Protein AF-A0A949QC97-F1 (afdb_monomer_lite)

Sequence (70 aa):
ETTAVHFAGQASPNLFVAGEMMAGNVLGKGYTAGVGMTIGTAFGRIAGEQAAYAALGSAGRMPSLARDTM

Structure (mmCIF, N/CA/C/O backbone):
data_AF-A0A949QC97-F1
#
_entry.id   AF-A0A949QC97-F1
#
loop_
_atom_site.group_PDB
_atom_site.id
_atom_site.type_symbol
_atom_site.label_atom_id
_atom_site.label_alt_id
_atom_site.label_comp_id
_atom_site.label_asym_id
_atom_site.label_entity_id
_atom_site.label_seq_id
_atom_site.pdbx_PDB_ins_code
_atom_site.Cartn_x
_atom_site.Cartn_y
_atom_site.Cartn_z
_atom_site.occupancy
_atom_site.B_iso_or_equiv
_atom_site.auth_seq_id
_atom_site.auth_comp_id
_atom_site.auth_asym_id
_atom_site.auth_atom_id
_atom_site.pdbx_PDB_model_num
ATOM 1 N N . GLU A 1 1 ? -8.841 6.840 -4.498 1.00 61.84 1 GLU A N 1
ATOM 2 C CA . GLU A 1 1 ? -8.827 5.441 -4.015 1.00 61.84 1 GLU A CA 1
ATOM 3 C C . GLU A 1 1 ? -8.072 5.338 -2.696 1.00 61.84 1 GLU A C 1
ATOM 5 O O . GLU A 1 1 ? -7.204 6.165 -2.440 1.00 61.84 1 GLU A O 1
ATOM 10 N N . THR A 1 2 ? -8.464 4.399 -1.835 1.00 79.75 2 THR A N 1
ATOM 11 C CA . THR A 1 2 ? -7.841 4.127 -0.525 1.00 79.75 2 THR A CA 1
ATOM 12 C C . THR A 1 2 ? -6.588 3.256 -0.681 1.00 79.75 2 THR A C 1
ATOM 14 O O . THR A 1 2 ? -6.408 2.618 -1.712 1.00 79.75 2 THR A O 1
ATOM 17 N N . THR A 1 3 ? -5.727 3.211 0.336 1.00 91.25 3 THR A N 1
ATOM 18 C CA . THR A 1 3 ? -4.573 2.295 0.425 1.00 91.25 3 THR A CA 1
ATOM 19 C C . THR A 1 3 ? -4.896 1.002 1.175 1.00 91.25 3 THR A C 1
ATOM 21 O O . THR A 1 3 ? -3.988 0.230 1.481 1.00 91.25 3 THR A O 1
ATOM 24 N N . ALA A 1 4 ? -6.167 0.769 1.516 1.00 93.00 4 ALA A N 1
ATOM 25 C CA . ALA A 1 4 ? -6.597 -0.450 2.187 1.00 93.00 4 ALA A CA 1
ATOM 26 C C . ALA A 1 4 ? -6.328 -1.681 1.309 1.00 93.00 4 ALA A C 1
ATOM 28 O O . ALA A 1 4 ? -6.663 -1.707 0.127 1.00 9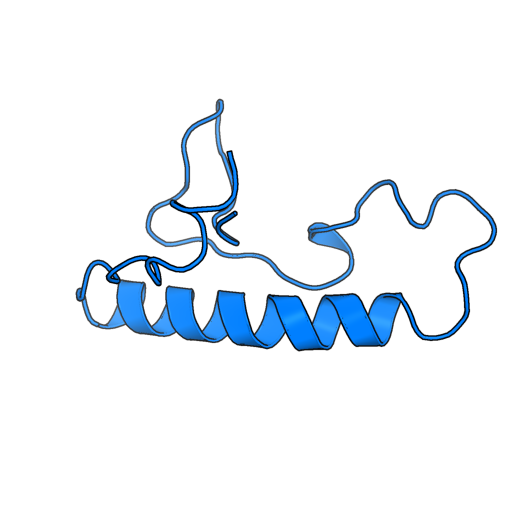3.00 4 ALA A O 1
ATOM 29 N N . VAL A 1 5 ? -5.752 -2.726 1.897 1.00 92.44 5 VAL A N 1
ATOM 30 C CA . VAL A 1 5 ? -5.584 -4.018 1.226 1.00 92.44 5 VAL A CA 1
ATOM 31 C C . VAL A 1 5 ? -6.942 -4.694 1.113 1.00 92.44 5 VAL A C 1
ATOM 33 O O . VAL A 1 5 ? -7.692 -4.740 2.086 1.00 92.44 5 VAL A O 1
ATOM 36 N N . HIS A 1 6 ? -7.265 -5.224 -0.065 1.00 91.94 6 HIS A N 1
ATOM 37 C CA . HIS A 1 6 ? -8.544 -5.885 -0.301 1.00 91.94 6 HIS A CA 1
ATOM 38 C C . HIS A 1 6 ? -8.421 -7.406 -0.174 1.00 91.94 6 HIS A C 1
ATOM 40 O O . HIS A 1 6 ? -7.578 -8.029 -0.818 1.00 91.94 6 HIS A O 1
ATOM 46 N N . PHE A 1 7 ? -9.323 -8.015 0.591 1.00 91.88 7 PHE A N 1
ATOM 47 C CA . PHE A 1 7 ? -9.511 -9.462 0.667 1.00 91.88 7 PHE A CA 1
ATOM 48 C C . PHE A 1 7 ? -10.890 -9.808 0.114 1.00 91.88 7 PHE A C 1
ATOM 50 O O . PHE A 1 7 ? -11.886 -9.238 0.548 1.00 91.88 7 PHE A O 1
ATOM 57 N N . ALA A 1 8 ? -10.959 -10.710 -0.871 1.00 92.75 8 ALA A N 1
ATOM 58 C CA . ALA A 1 8 ? -12.214 -11.057 -1.554 1.00 92.75 8 ALA A CA 1
ATOM 59 C C . ALA A 1 8 ? -13.004 -9.823 -2.061 1.00 92.75 8 ALA A C 1
ATOM 61 O O . ALA A 1 8 ? -14.231 -9.781 -2.004 1.00 92.75 8 ALA A O 1
ATOM 62 N N . GLY A 1 9 ? -12.290 -8.788 -2.520 1.00 90.25 9 GLY A N 1
ATOM 63 C CA . GLY A 1 9 ? -12.882 -7.525 -2.979 1.00 90.25 9 GLY A CA 1
ATOM 64 C C . GLY A 1 9 ? -13.346 -6.575 -1.866 1.00 90.25 9 GLY A C 1
ATOM 65 O O . GLY A 1 9 ? -13.811 -5.484 -2.179 1.00 90.25 9 GLY A O 1
ATOM 66 N N . GLN A 1 10 ? -13.202 -6.946 -0.591 1.00 90.69 10 GLN A N 1
ATOM 67 C CA . GLN A 1 10 ? -13.539 -6.106 0.560 1.00 90.69 10 GLN A CA 1
ATOM 68 C C . GLN A 1 10 ? -12.298 -5.435 1.138 1.00 90.69 10 GLN A C 1
ATOM 70 O O . GLN A 1 10 ? -11.285 -6.093 1.374 1.00 90.69 10 GLN A O 1
ATOM 75 N N . ALA A 1 11 ? -12.387 -4.131 1.396 1.00 91.12 11 ALA A N 1
ATOM 76 C CA . ALA A 1 11 ? -11.309 -3.376 2.019 1.00 91.12 11 ALA A CA 1
ATOM 77 C C . ALA A 1 11 ? -11.067 -3.840 3.461 1.00 91.12 11 ALA A C 1
ATOM 79 O O . ALA A 1 11 ? -11.997 -3.939 4.263 1.00 91.12 11 ALA A O 1
ATOM 80 N N . SER A 1 12 ? -9.805 -4.093 3.798 1.00 92.50 12 SER A N 1
ATOM 81 C CA . SER A 1 12 ? -9.401 -4.400 5.163 1.00 92.50 12 SER A CA 1
ATOM 82 C C . SER A 1 12 ? -9.555 -3.165 6.058 1.00 92.50 12 SER A C 1
ATOM 84 O O . SER A 1 12 ? -9.123 -2.077 5.669 1.00 92.50 12 SER A O 1
ATOM 86 N N . PRO A 1 13 ? -10.109 -3.309 7.275 1.00 90.38 13 PRO A N 1
ATOM 87 C CA . PRO A 1 13 ? -10.280 -2.186 8.193 1.00 90.38 13 PRO A CA 1
ATOM 88 C C . PRO A 1 13 ? -8.963 -1.701 8.817 1.00 90.38 13 PRO A C 1
ATOM 90 O O . PRO A 1 13 ? -8.921 -0.615 9.388 1.00 90.38 13 PRO A O 1
ATOM 93 N N . ASN A 1 14 ? -7.899 -2.505 8.762 1.00 92.19 14 ASN A N 1
ATOM 94 C CA . ASN A 1 14 ? -6.668 -2.269 9.519 1.00 92.19 14 ASN A CA 1
ATOM 95 C C . ASN A 1 14 ? -5.383 -2.640 8.765 1.00 92.19 14 ASN A C 1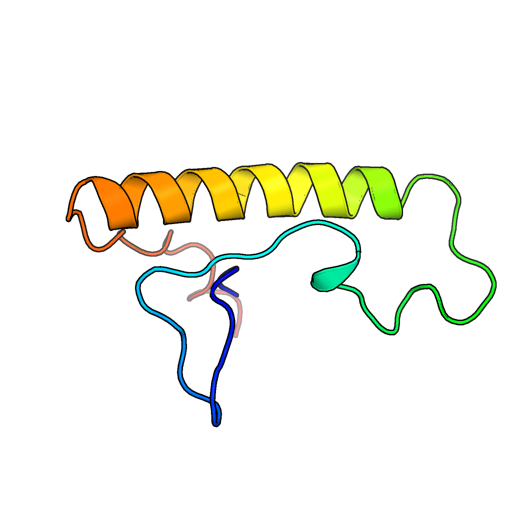
ATOM 97 O O . ASN A 1 14 ? -4.310 -2.646 9.365 1.00 92.19 14 ASN A O 1
ATOM 101 N N . LEU A 1 15 ? -5.476 -2.959 7.472 1.00 94.12 15 LEU A N 1
ATOM 102 C CA . LEU A 1 15 ? -4.314 -3.277 6.651 1.00 94.12 15 LEU A CA 1
ATOM 103 C C . LEU A 1 15 ? -4.226 -2.306 5.482 1.00 94.12 15 LEU A C 1
ATOM 105 O O . LEU A 1 15 ? -5.122 -2.258 4.642 1.00 94.12 15 LEU A O 1
ATOM 109 N N . PHE A 1 16 ? -3.116 -1.576 5.423 1.00 93.62 16 PHE A N 1
ATOM 110 C CA . PHE A 1 16 ? -2.838 -0.562 4.414 1.00 93.62 16 PHE A CA 1
ATOM 111 C C . PHE A 1 16 ? -1.492 -0.847 3.756 1.00 93.62 16 PHE A C 1
ATOM 113 O O . PHE A 1 16 ? -0.593 -1.403 4.387 1.00 93.62 16 PHE A O 1
ATOM 120 N N . VAL A 1 17 ? -1.344 -0.466 2.492 1.00 93.56 17 VAL A N 1
ATOM 121 C CA . VAL A 1 17 ? -0.158 -0.774 1.692 1.00 93.56 17 VAL A CA 1
ATOM 122 C C . VAL A 1 17 ? 0.331 0.455 0.921 1.00 93.56 17 VAL A C 1
ATOM 124 O O . VAL A 1 17 ? -0.440 1.344 0.564 1.00 93.56 17 VAL A O 1
ATOM 127 N N . ALA A 1 18 ? 1.640 0.520 0.690 1.00 91.19 18 ALA A N 1
ATOM 128 C CA . ALA A 1 18 ? 2.307 1.582 -0.052 1.00 91.19 18 ALA A CA 1
ATOM 129 C C . ALA A 1 18 ? 3.501 1.022 -0.842 1.00 91.19 18 ALA A C 1
ATOM 131 O O . ALA A 1 18 ? 3.882 -0.139 -0.680 1.00 91.19 18 ALA A O 1
ATOM 132 N N . GLY A 1 19 ? 4.105 1.864 -1.684 1.00 86.44 19 GLY A N 1
ATOM 133 C CA . GLY A 1 19 ? 5.272 1.491 -2.484 1.00 86.44 19 GLY A CA 1
ATOM 134 C C . GLY A 1 19 ? 4.931 0.511 -3.605 1.00 86.44 19 GLY A C 1
ATOM 135 O O . GLY A 1 19 ? 3.817 0.510 -4.122 1.00 86.44 19 GLY A O 1
ATOM 136 N N . GLU A 1 20 ? 5.891 -0.331 -3.981 1.00 84.00 20 GLU A N 1
ATOM 137 C CA . GLU A 1 20 ? 5.778 -1.207 -5.158 1.00 84.00 20 GLU A CA 1
ATOM 138 C C . GLU A 1 20 ? 4.651 -2.246 -5.053 1.00 84.00 20 GLU A C 1
ATOM 140 O O . GLU A 1 20 ? 4.139 -2.715 -6.066 1.00 84.00 20 GLU A O 1
ATOM 145 N N . MET A 1 21 ? 4.180 -2.550 -3.839 1.00 85.25 21 MET A N 1
ATOM 146 C CA . MET A 1 21 ? 3.001 -3.398 -3.644 1.00 85.25 21 MET A CA 1
ATOM 147 C C . MET A 1 21 ? 1.702 -2.753 -4.166 1.00 85.25 21 MET A C 1
ATOM 149 O O . MET A 1 21 ? 0.794 -3.479 -4.558 1.00 85.25 21 MET A O 1
ATOM 153 N N . MET A 1 22 ? 1.615 -1.415 -4.225 1.00 79.19 22 MET A N 1
ATOM 154 C CA . MET A 1 22 ? 0.493 -0.696 -4.860 1.00 79.19 22 MET A CA 1
ATOM 155 C C . MET A 1 22 ? 0.573 -0.705 -6.392 1.00 79.19 22 MET A C 1
ATOM 157 O O . MET A 1 22 ? -0.407 -0.406 -7.067 1.00 79.19 22 MET A O 1
ATOM 161 N N . ALA A 1 23 ? 1.738 -1.037 -6.946 1.00 71.06 23 ALA A N 1
ATOM 162 C CA . ALA A 1 23 ? 2.067 -0.899 -8.358 1.00 71.06 23 ALA A CA 1
ATOM 163 C C . ALA A 1 23 ? 2.655 -2.201 -8.925 1.00 71.06 23 ALA A C 1
ATOM 165 O O . ALA A 1 23 ? 3.558 -2.180 -9.761 1.00 71.06 23 ALA A O 1
ATOM 166 N N . GLY A 1 24 ? 2.109 -3.344 -8.493 1.00 61.47 24 GLY A N 1
ATOM 167 C CA . GLY A 1 24 ? 2.675 -4.676 -8.737 1.00 61.47 24 GLY A CA 1
ATOM 168 C C . GLY A 1 24 ? 2.855 -5.075 -10.207 1.00 61.47 24 GLY A C 1
ATOM 169 O O . GLY A 1 24 ? 3.578 -6.026 -10.480 1.00 61.47 24 GLY A O 1
ATOM 170 N N . ASN A 1 25 ? 2.249 -4.348 -11.155 1.00 59.12 25 ASN A N 1
ATOM 171 C CA . ASN A 1 25 ? 2.423 -4.589 -12.591 1.00 59.12 25 ASN A CA 1
ATOM 172 C C . ASN A 1 25 ? 3.132 -3.457 -13.342 1.00 59.12 25 ASN A C 1
ATOM 174 O O . ASN A 1 25 ? 3.397 -3.577 -14.537 1.00 59.12 25 ASN A O 1
ATOM 178 N N . VAL A 1 26 ? 3.428 -2.341 -12.678 1.00 56.34 26 VAL A N 1
ATOM 179 C CA . VAL A 1 26 ? 3.957 -1.189 -13.397 1.00 56.34 26 VAL A CA 1
ATOM 180 C C . VAL A 1 26 ? 5.481 -1.302 -13.586 1.00 56.34 26 VAL A C 1
ATOM 182 O O . VAL A 1 26 ? 6.011 -0.872 -14.602 1.00 56.34 26 VAL A O 1
ATOM 185 N N . LEU A 1 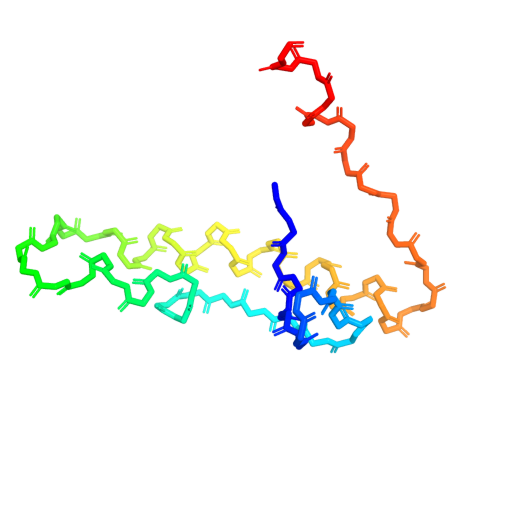27 ? 6.166 -2.084 -12.745 1.00 59.81 27 LEU A N 1
ATOM 186 C CA . LEU A 1 27 ? 7.585 -2.445 -12.888 1.00 59.81 27 LEU A CA 1
ATOM 187 C C . LEU A 1 27 ? 7.912 -3.443 -14.023 1.00 59.81 27 LEU A C 1
ATOM 189 O O . LEU A 1 27 ? 9.067 -3.841 -14.167 1.00 59.81 27 LEU A O 1
ATOM 193 N N . GLY A 1 28 ? 6.924 -3.864 -14.823 1.00 60.97 28 GLY A N 1
ATOM 194 C CA . GLY A 1 28 ? 7.040 -4.975 -15.774 1.00 60.97 28 GLY A CA 1
ATOM 195 C C . GLY A 1 28 ? 8.219 -4.874 -16.751 1.00 60.97 28 GLY A C 1
ATOM 196 O O . GLY A 1 28 ? 8.948 -5.855 -16.877 1.00 60.97 28 GLY A O 1
ATOM 197 N N . LYS A 1 29 ? 8.434 -3.715 -17.410 1.00 63.97 29 LYS A N 1
ATOM 198 C CA . LYS A 1 29 ? 9.649 -3.350 -18.182 1.00 63.97 29 LYS A CA 1
ATOM 199 C C . LYS A 1 29 ? 9.760 -1.828 -18.370 1.00 63.97 29 LYS A C 1
ATOM 201 O O . LYS A 1 29 ? 8.813 -1.205 -18.832 1.00 63.97 29 LYS A O 1
ATOM 206 N N . GLY A 1 30 ? 10.939 -1.252 -18.108 1.00 67.31 30 GLY A N 1
ATOM 207 C CA . GLY A 1 30 ? 11.275 0.119 -18.528 1.00 67.31 30 GLY A CA 1
ATOM 208 C C . GLY A 1 30 ? 10.609 1.237 -17.722 1.00 67.31 30 GLY A C 1
ATOM 209 O O . GLY A 1 30 ? 10.084 2.184 -18.299 1.00 67.31 30 GLY A O 1
ATOM 210 N N . TYR A 1 31 ? 10.635 1.137 -16.395 1.00 72.50 31 TYR A N 1
ATOM 211 C CA . TYR A 1 31 ? 10.086 2.172 -15.528 1.00 72.50 31 TYR A CA 1
ATOM 212 C C . TYR A 1 31 ? 10.927 3.447 -15.548 1.00 72.50 31 TYR A C 1
ATOM 214 O O . TYR A 1 31 ? 12.146 3.390 -15.376 1.00 72.50 31 TYR A O 1
ATOM 222 N N . THR A 1 32 ? 10.281 4.601 -15.748 1.00 81.88 32 THR A N 1
ATOM 223 C CA . THR A 1 32 ? 10.964 5.894 -15.668 1.00 81.88 32 THR A CA 1
ATOM 224 C C . THR A 1 32 ? 11.617 6.017 -14.298 1.00 81.88 32 THR A C 1
ATOM 226 O O . THR A 1 32 ? 10.992 5.768 -13.262 1.00 81.88 32 THR A O 1
ATOM 229 N N . ALA A 1 33 ? 12.897 6.382 -14.292 1.00 84.00 33 ALA A N 1
ATOM 230 C CA . ALA A 1 33 ? 13.630 6.575 -13.055 1.00 84.00 33 ALA A CA 1
ATOM 231 C C . ALA A 1 33 ? 12.861 7.539 -12.136 1.00 84.00 33 ALA A C 1
ATOM 233 O O . ALA A 1 33 ? 12.400 8.595 -12.565 1.00 84.00 33 ALA A O 1
ATOM 234 N N . GLY A 1 34 ? 12.705 7.147 -10.872 1.00 84.81 34 GLY A N 1
ATOM 235 C CA . GLY A 1 34 ? 12.014 7.944 -9.860 1.00 84.81 34 GLY A CA 1
ATOM 236 C C . GLY A 1 34 ? 10.541 7.608 -9.637 1.00 84.81 34 GLY A C 1
ATOM 237 O O . GLY A 1 34 ? 10.018 7.991 -8.595 1.00 84.81 34 GLY A O 1
ATOM 238 N N . VAL A 1 35 ? 9.887 6.821 -10.498 1.00 85.94 35 VAL A N 1
ATOM 239 C CA . VAL A 1 35 ? 8.465 6.483 -10.290 1.00 85.94 35 VAL A CA 1
ATOM 240 C C . VAL A 1 35 ? 8.249 5.685 -8.996 1.00 85.94 35 VAL A C 1
ATOM 242 O O . VAL A 1 35 ? 7.317 5.983 -8.254 1.00 85.94 35 VAL A O 1
ATOM 245 N N . GLY A 1 36 ? 9.151 4.760 -8.650 1.00 85.75 36 GLY A N 1
ATOM 246 C CA . GLY A 1 36 ? 9.096 4.049 -7.365 1.00 85.75 36 GLY A CA 1
ATOM 247 C C . GLY A 1 36 ? 9.200 4.984 -6.153 1.00 85.75 36 GLY A C 1
ATOM 248 O O . GLY A 1 36 ? 8.471 4.827 -5.173 1.00 85.75 36 GLY A O 1
ATOM 249 N N . MET A 1 37 ? 10.027 6.036 -6.244 1.00 89.00 37 MET A N 1
ATOM 250 C CA . MET A 1 37 ? 10.116 7.063 -5.198 1.00 89.00 37 MET A CA 1
ATOM 251 C C . MET A 1 37 ? 8.821 7.869 -5.094 1.00 89.00 37 MET A C 1
ATOM 253 O O . MET A 1 37 ? 8.350 8.127 -3.986 1.00 89.00 37 MET A O 1
ATOM 257 N N . THR A 1 38 ? 8.213 8.240 -6.223 1.00 89.19 38 THR A N 1
ATOM 258 C CA . THR A 1 38 ? 6.939 8.970 -6.240 1.00 89.19 38 THR A CA 1
ATOM 259 C C . THR A 1 38 ? 5.809 8.133 -5.646 1.00 89.19 38 THR A C 1
ATOM 261 O O . THR A 1 38 ? 5.084 8.621 -4.781 1.00 89.19 38 THR A O 1
ATOM 264 N N . ILE A 1 39 ? 5.688 6.865 -6.050 1.00 87.19 39 ILE A N 1
ATOM 265 C CA . ILE A 1 39 ? 4.671 5.930 -5.549 1.00 87.19 39 ILE A CA 1
ATOM 266 C C . ILE A 1 39 ? 4.874 5.682 -4.053 1.00 87.19 39 ILE A C 1
ATOM 268 O O . ILE A 1 39 ? 3.932 5.826 -3.274 1.00 87.19 39 ILE A O 1
ATOM 272 N N . GLY A 1 40 ? 6.103 5.376 -3.630 1.00 89.62 40 GLY A N 1
ATOM 273 C CA . GLY A 1 40 ? 6.437 5.185 -2.220 1.00 89.62 40 GLY A CA 1
ATOM 274 C C . GLY A 1 40 ? 6.127 6.415 -1.370 1.00 89.62 40 GLY A C 1
ATOM 275 O O . GLY A 1 40 ? 5.531 6.283 -0.306 1.00 89.62 40 GLY A O 1
ATOM 276 N N . THR A 1 41 ? 6.448 7.615 -1.856 1.00 92.50 41 THR A N 1
ATOM 277 C CA . THR A 1 41 ? 6.226 8.862 -1.108 1.00 92.50 41 THR A CA 1
ATOM 278 C C . THR A 1 41 ? 4.744 9.226 -1.033 1.00 92.50 41 THR A C 1
ATOM 280 O O . THR A 1 41 ? 4.221 9.478 0.054 1.00 92.50 41 THR A O 1
ATOM 283 N N . ALA A 1 42 ? 4.040 9.234 -2.168 1.00 91.50 42 ALA A N 1
ATOM 284 C CA . ALA A 1 42 ? 2.639 9.641 -2.220 1.00 91.50 42 ALA A CA 1
ATOM 285 C C . ALA A 1 42 ? 1.737 8.650 -1.471 1.00 91.50 42 ALA A C 1
ATOM 287 O O . ALA A 1 42 ? 0.999 9.047 -0.565 1.00 91.50 42 ALA A O 1
ATOM 288 N N . PHE A 1 43 ? 1.832 7.357 -1.797 1.00 91.38 43 PHE A N 1
ATOM 289 C CA . PHE A 1 43 ? 1.023 6.337 -1.131 1.00 91.38 43 PHE A CA 1
ATOM 290 C C . PHE A 1 43 ? 1.509 6.044 0.285 1.00 91.38 43 PHE A C 1
ATOM 292 O O . PHE A 1 43 ? 0.685 5.709 1.127 1.00 91.38 43 PHE A O 1
ATOM 299 N N . GLY A 1 44 ? 2.796 6.236 0.591 1.00 93.62 44 GLY A N 1
ATOM 300 C CA . GLY A 1 44 ? 3.314 6.125 1.956 1.00 93.62 44 GLY A CA 1
ATOM 301 C C . GLY A 1 44 ? 2.665 7.136 2.897 1.00 93.62 44 GLY A C 1
ATOM 302 O O . GLY A 1 44 ? 2.215 6.764 3.980 1.00 93.62 44 GLY A O 1
ATOM 303 N N . ARG A 1 45 ? 2.518 8.393 2.455 1.00 95.06 45 ARG A N 1
ATOM 304 C CA . ARG A 1 45 ? 1.809 9.421 3.230 1.00 95.06 45 ARG A CA 1
ATOM 305 C C . ARG A 1 45 ? 0.344 9.042 3.461 1.00 95.06 45 ARG A C 1
ATOM 307 O O . ARG A 1 45 ? -0.130 9.123 4.589 1.00 95.06 45 ARG A O 1
ATOM 314 N N . ILE A 1 46 ? -0.356 8.605 2.412 1.00 92.94 46 ILE A N 1
ATOM 315 C CA . ILE A 1 46 ? -1.778 8.234 2.494 1.00 92.94 46 ILE A CA 1
ATOM 316 C C . ILE A 1 46 ? -1.970 7.000 3.388 1.00 92.94 46 ILE A C 1
ATOM 318 O O . ILE A 1 46 ? -2.829 7.010 4.262 1.00 92.94 46 ILE A O 1
ATOM 322 N N . ALA A 1 47 ? -1.160 5.952 3.218 1.00 94.06 47 ALA A N 1
ATOM 323 C CA . ALA A 1 47 ? -1.236 4.740 4.028 1.00 94.06 47 ALA A CA 1
ATOM 324 C C . ALA A 1 47 ? -0.917 5.000 5.501 1.00 94.06 47 ALA A C 1
ATOM 326 O O . ALA A 1 47 ? -1.620 4.476 6.359 1.00 94.06 47 ALA A O 1
ATOM 327 N N . GLY A 1 48 ? 0.075 5.842 5.799 1.00 94.44 48 GLY A N 1
ATOM 328 C CA . GLY A 1 48 ? 0.377 6.250 7.171 1.00 94.44 48 GLY A CA 1
ATOM 329 C C . GLY A 1 48 ? -0.776 7.015 7.825 1.00 94.44 48 GLY A C 1
ATOM 330 O O . GLY A 1 48 ? -1.143 6.722 8.960 1.00 94.44 48 GLY A O 1
ATOM 331 N N . GLU A 1 49 ? -1.392 7.947 7.094 1.00 94.56 49 GLU A N 1
ATOM 332 C CA . GLU A 1 49 ? -2.557 8.708 7.558 1.00 94.56 49 GLU A CA 1
ATOM 333 C C . GLU A 1 49 ? -3.757 7.785 7.845 1.00 94.56 49 GLU A C 1
ATOM 335 O O . GLU A 1 49 ? -4.353 7.851 8.920 1.00 94.56 49 GLU A O 1
ATOM 340 N N . GLN A 1 50 ? -4.067 6.858 6.934 1.00 92.31 50 GLN A N 1
ATOM 341 C CA . GLN A 1 50 ? -5.149 5.885 7.121 1.00 92.31 50 GLN A CA 1
ATOM 342 C C . GLN A 1 50 ? -4.867 4.899 8.263 1.00 92.31 50 GLN A C 1
ATOM 344 O O . GLN A 1 50 ? -5.761 4.615 9.061 1.00 92.31 50 GLN A O 1
ATOM 349 N N . ALA A 1 51 ? -3.625 4.428 8.396 1.00 93.88 51 ALA A N 1
ATOM 350 C CA . ALA A 1 51 ? -3.214 3.564 9.498 1.00 93.88 51 ALA A CA 1
ATOM 351 C C . ALA A 1 51 ? -3.351 4.269 10.854 1.00 93.88 51 ALA A C 1
ATOM 353 O O . ALA A 1 51 ? -3.854 3.673 11.806 1.00 93.88 51 ALA A O 1
ATOM 354 N N . ALA A 1 52 ? -2.971 5.548 10.937 1.00 94.25 52 ALA A N 1
ATOM 355 C CA . ALA A 1 52 ? -3.149 6.351 12.142 1.00 94.25 52 ALA A CA 1
ATOM 356 C C . ALA A 1 52 ? -4.635 6.521 12.496 1.00 94.25 52 ALA A C 1
ATOM 358 O O . ALA A 1 52 ? -5.018 6.326 13.648 1.00 94.25 52 ALA A O 1
ATOM 359 N N . TYR A 1 53 ? -5.489 6.817 11.513 1.00 90.88 53 TYR A N 1
ATOM 360 C CA . TYR A 1 53 ? -6.935 6.916 11.724 1.00 90.88 53 TYR A CA 1
ATOM 361 C C . TYR A 1 53 ? -7.552 5.606 12.221 1.00 90.88 53 TYR A C 1
ATOM 363 O O . TYR A 1 53 ? -8.289 5.614 13.211 1.00 90.88 53 TYR A O 1
ATOM 371 N N . ALA A 1 54 ? -7.200 4.483 11.592 1.00 91.19 54 ALA A N 1
ATOM 372 C CA . ALA A 1 54 ? -7.655 3.161 12.005 1.00 91.19 54 ALA A CA 1
ATOM 373 C C . ALA A 1 54 ? -7.204 2.817 13.434 1.00 91.19 54 ALA A C 1
ATOM 375 O O . ALA A 1 54 ? -8.011 2.349 14.235 1.00 91.19 54 ALA A O 1
ATOM 376 N N . ALA A 1 55 ? -5.946 3.110 13.783 1.00 92.06 55 ALA A N 1
ATOM 377 C CA . ALA A 1 55 ? -5.407 2.874 15.123 1.00 92.06 55 ALA A CA 1
ATOM 378 C C . ALA A 1 55 ? -6.096 3.726 16.203 1.00 92.06 55 ALA A C 1
ATOM 380 O O . ALA A 1 55 ? -6.305 3.259 17.320 1.00 92.06 55 ALA A O 1
ATOM 381 N N . LEU A 1 56 ? -6.482 4.960 15.872 1.00 93.31 56 LEU A N 1
ATOM 382 C CA . LEU A 1 56 ? -7.183 5.874 16.777 1.00 93.31 56 LEU A CA 1
ATOM 383 C C . LEU A 1 56 ? -8.693 5.595 16.887 1.00 93.31 56 LEU A C 1
ATOM 385 O O . LEU A 1 56 ? -9.401 6.355 17.547 1.00 93.31 56 LEU A O 1
ATOM 389 N N . GLY A 1 57 ? -9.221 4.571 16.203 1.00 82.00 57 GLY A N 1
ATOM 390 C CA . GLY A 1 57 ? -10.666 4.303 16.141 1.00 82.00 57 GLY A CA 1
ATOM 391 C C . GLY A 1 57 ? -11.468 5.425 15.472 1.00 82.00 57 GLY A C 1
ATOM 392 O O . GLY A 1 57 ? -12.697 5.438 15.506 1.00 82.00 57 GLY A O 1
ATOM 393 N N . SER A 1 58 ? -10.776 6.380 14.855 1.00 70.12 58 SER A N 1
ATOM 394 C CA . SER A 1 58 ? -11.370 7.467 14.100 1.00 70.12 58 SER A CA 1
ATOM 395 C C . SER A 1 58 ? -11.548 6.948 12.689 1.00 70.12 58 SER A C 1
ATOM 397 O O . SER A 1 58 ? -10.642 7.098 11.880 1.00 70.12 58 SER A O 1
ATOM 399 N N . ALA A 1 59 ? -12.672 6.287 12.399 1.00 58.50 59 ALA A N 1
ATOM 400 C CA . ALA A 1 59 ? -13.006 5.887 11.034 1.00 58.50 59 ALA A CA 1
ATOM 401 C C . ALA A 1 59 ? -12.876 7.123 10.129 1.00 58.50 59 ALA A C 1
ATOM 403 O O . ALA A 1 59 ? -13.678 8.057 10.205 1.00 58.50 59 ALA A O 1
ATOM 404 N N . GLY A 1 60 ? -11.769 7.180 9.385 1.00 51.53 60 GLY A N 1
ATOM 405 C CA . GLY A 1 60 ? -11.283 8.399 8.762 1.00 51.53 60 GLY A CA 1
ATOM 406 C C . GLY A 1 60 ? -12.323 8.934 7.794 1.00 51.53 60 GLY A C 1
ATOM 407 O O . GLY A 1 60 ? -12.772 8.225 6.894 1.00 51.53 60 GLY A O 1
ATOM 408 N N . ARG A 1 61 ? -12.699 10.204 7.959 1.00 51.28 61 ARG A N 1
ATOM 409 C CA . ARG A 1 61 ? -13.342 10.969 6.891 1.00 51.28 61 ARG A CA 1
ATOM 410 C C . ARG A 1 61 ? -12.451 10.846 5.656 1.00 51.28 61 ARG A C 1
ATOM 412 O O . ARG A 1 61 ? -11.369 11.422 5.629 1.00 51.28 61 ARG A O 1
ATOM 419 N N . MET A 1 62 ? -12.897 10.089 4.655 1.00 49.03 62 MET A N 1
ATOM 420 C CA . MET A 1 62 ? -12.324 10.141 3.312 1.00 49.03 62 MET A CA 1
ATOM 421 C C . MET A 1 62 ? -12.276 11.616 2.886 1.00 49.03 62 MET A C 1
ATOM 423 O O . MET A 1 62 ? -13.328 12.264 2.905 1.00 49.03 62 MET A O 1
ATOM 427 N N . PRO A 1 63 ? -11.105 12.169 2.521 1.00 43.75 63 PRO A N 1
ATOM 428 C CA . PRO A 1 63 ? -11.035 13.510 1.963 1.00 43.75 63 PRO A CA 1
ATOM 429 C C . PRO A 1 63 ? -11.984 13.588 0.763 1.00 43.75 63 PRO A C 1
ATOM 431 O O . PRO A 1 63 ? -11.88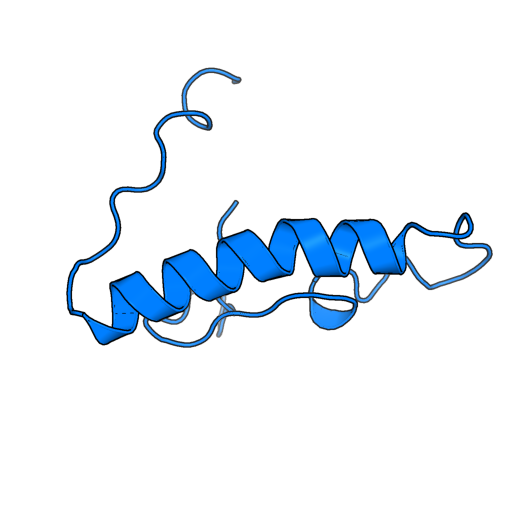2 12.790 -0.168 1.00 43.75 63 PRO A O 1
ATOM 434 N N . SER A 1 64 ? -12.928 14.529 0.789 1.00 51.16 64 SER A N 1
ATOM 435 C CA . SER A 1 64 ? -14.017 14.676 -0.190 1.00 51.16 64 SER A CA 1
ATOM 436 C C . SER A 1 64 ? -13.564 15.051 -1.608 1.00 51.16 64 SER A C 1
ATOM 438 O O . SER A 1 64 ? -14.400 15.255 -2.480 1.00 51.16 64 SER A O 1
ATOM 440 N N . LEU A 1 65 ? -12.257 15.104 -1.870 1.00 47.19 65 LEU A N 1
ATOM 441 C CA . LEU A 1 65 ? -11.658 15.494 -3.151 1.00 47.19 65 LEU A CA 1
ATOM 442 C C . LEU A 1 65 ? -11.872 14.483 -4.293 1.00 47.19 65 LEU A C 1
ATOM 444 O O . LEU A 1 65 ? -11.532 14.784 -5.429 1.00 47.19 65 LEU A O 1
ATOM 448 N N . ALA A 1 66 ? -12.428 13.299 -4.016 1.00 44.34 66 ALA A N 1
ATOM 449 C CA . ALA A 1 66 ? -12.677 1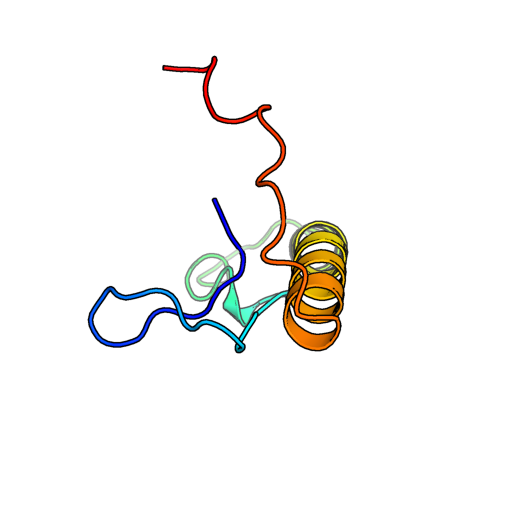2.256 -5.019 1.00 44.34 66 ALA A CA 1
ATOM 450 C C . ALA A 1 66 ? -14.159 12.098 -5.416 1.00 44.34 66 ALA A C 1
ATOM 452 O O . ALA A 1 66 ? -14.495 11.140 -6.106 1.00 44.34 66 ALA A O 1
ATOM 453 N N . ARG A 1 67 ? -15.055 12.989 -4.961 1.00 44.50 67 ARG A N 1
ATOM 454 C CA . ARG A 1 67 ? -16.481 12.963 -5.339 1.00 44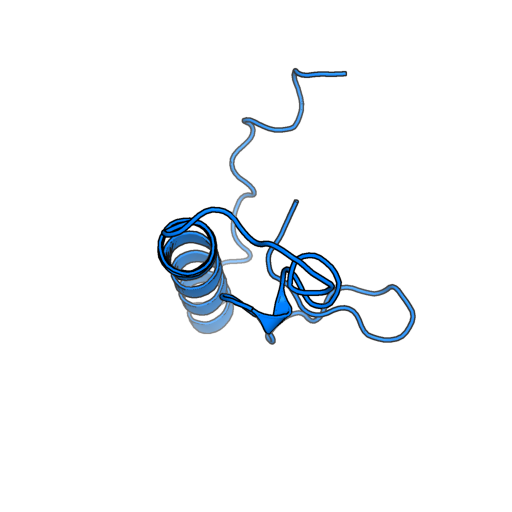.50 67 ARG A CA 1
ATOM 455 C C . ARG A 1 67 ? -16.855 13.899 -6.496 1.00 44.50 67 ARG A C 1
ATOM 457 O O . ARG A 1 67 ? -17.912 13.689 -7.067 1.00 44.50 67 ARG A O 1
ATOM 464 N N . ASP A 1 68 ? -15.981 14.835 -6.876 1.00 40.19 68 ASP A N 1
ATOM 465 C CA . ASP A 1 68 ? -16.272 15.882 -7.879 1.00 40.19 68 ASP A CA 1
ATOM 466 C C . ASP A 1 68 ? -15.524 15.712 -9.221 1.00 40.19 68 ASP A C 1
ATOM 468 O O . ASP A 1 68 ? -15.374 16.666 -9.980 1.00 40.19 68 ASP A O 1
ATOM 472 N N . THR A 1 69 ? -15.033 14.513 -9.547 1.00 39.81 69 THR A N 1
ATOM 473 C CA . THR A 1 69 ? -14.363 14.244 -10.842 1.00 39.81 69 THR A CA 1
ATOM 474 C C . THR A 1 69 ? -14.956 13.081 -11.644 1.00 39.81 69 THR A C 1
ATOM 476 O O . THR A 1 69 ? -14.265 12.475 -12.463 1.00 39.81 69 THR A O 1
ATOM 479 N N . MET A 1 70 ? -16.257 12.822 -11.486 1.00 39.03 70 MET A N 1
ATOM 480 C CA . MET A 1 70 ? -17.070 12.069 -12.452 1.00 39.03 70 MET A CA 1
ATOM 481 C C . MET A 1 70 ? -18.398 12.769 -12.710 1.00 39.03 70 MET A C 1
ATOM 483 O O . MET A 1 70 ? -19.008 13.223 -11.719 1.00 39.03 70 MET A O 1
#

Secondary structure (DSSP, 8-state):
---EEEETTEEEEEEE--GGGGGTTTTSS-PPTTHHHHHHHHHHHHHHHHHHHHHTT------GGGSS--

Radius of gyration: 13.61 Å; chains: 1; bounding box: 31×27×35 Å

pLDDT: mean 78.57, std 17.82, range [39.03, 95.06]

Foldseek 3Di:
DAQFDDDPNHGDLADGDWFCVVVVCVVVDDDDPCPSVVRRVVSVVRRVVSNVCSVVVNNDDDDCPPVPPD